Protein AF-A0A7C1R713-F1 (afdb_monomer_lite)

Structure (mmCIF, N/CA/C/O backbone):
data_AF-A0A7C1R713-F1
#
_entry.id   AF-A0A7C1R713-F1
#
loop_
_atom_site.group_PDB
_atom_site.id
_atom_site.type_symbol
_atom_site.label_atom_id
_atom_site.label_alt_id
_atom_site.label_comp_id
_atom_site.label_asym_id
_atom_site.label_entity_id
_atom_site.label_seq_id
_atom_site.pdbx_PDB_ins_code
_atom_site.Cartn_x
_atom_site.Cartn_y
_atom_site.Cartn_z
_atom_site.occupancy
_atom_site.B_iso_or_equiv
_atom_site.auth_seq_id
_atom_site.auth_comp_id
_atom_site.auth_asym_id
_atom_site.auth_atom_id
_atom_site.pdbx_PDB_model_num
ATOM 1 N N . ASP A 1 1 ? -3.833 -1.612 -23.855 1.00 41.28 1 ASP A N 1
ATOM 2 C CA . ASP A 1 1 ?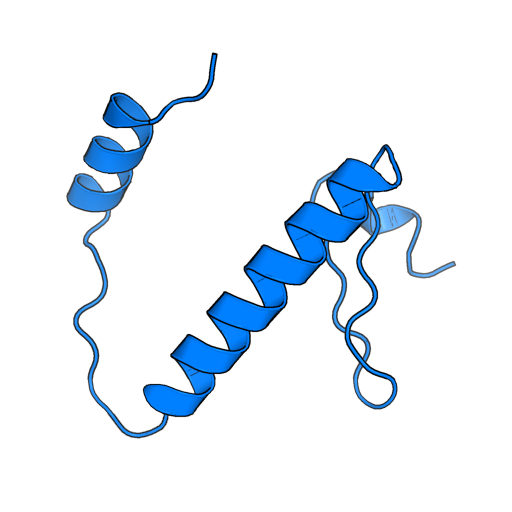 -4.031 -0.161 -23.620 1.00 41.28 1 ASP A CA 1
ATOM 3 C C . ASP A 1 1 ? -4.607 0.260 -22.259 1.00 41.28 1 ASP A C 1
ATOM 5 O O . ASP A 1 1 ? -4.667 1.455 -22.006 1.00 41.28 1 ASP A O 1
ATOM 9 N N . ALA A 1 2 ? -4.933 -0.647 -21.325 1.00 43.72 2 ALA A N 1
ATOM 10 C CA . ALA A 1 2 ? -5.491 -0.272 -20.010 1.00 43.72 2 ALA A CA 1
ATOM 11 C C . ALA A 1 2 ? -4.479 0.333 -19.005 1.00 43.72 2 ALA A C 1
ATOM 13 O O . ALA A 1 2 ? -4.871 0.978 -18.040 1.00 43.72 2 ALA A O 1
ATOM 14 N N . VAL A 1 3 ? -3.172 0.149 -19.231 1.00 42.81 3 VAL A N 1
ATOM 15 C CA . VAL A 1 3 ? -2.109 0.522 -18.273 1.00 42.81 3 VAL A CA 1
ATOM 16 C C . VAL A 1 3 ? -1.601 1.960 -18.476 1.00 42.81 3 VAL A C 1
ATOM 18 O O . VAL A 1 3 ? -1.144 2.599 -17.532 1.00 42.81 3 VAL A O 1
ATOM 21 N N . LYS A 1 4 ? -1.730 2.524 -19.688 1.00 43.47 4 LYS A N 1
ATOM 22 C CA . LYS A 1 4 ? -1.205 3.866 -20.013 1.00 43.47 4 LYS A CA 1
ATOM 23 C C . LYS A 1 4 ? -1.913 5.004 -19.268 1.00 43.47 4 LYS A C 1
ATOM 25 O O . LYS A 1 4 ? -1.288 6.029 -19.025 1.00 43.47 4 LYS A O 1
ATOM 30 N N . GLY A 1 5 ? -3.187 4.830 -18.908 1.00 40.56 5 GLY A N 1
ATOM 31 C CA . GLY A 1 5 ? -3.980 5.859 -18.226 1.00 40.56 5 GLY A CA 1
ATOM 32 C C . GLY A 1 5 ? -3.719 5.976 -16.720 1.00 40.56 5 GLY A C 1
ATOM 33 O O . GLY A 1 5 ? -3.924 7.048 -16.163 1.00 40.56 5 GLY A O 1
ATOM 34 N N . LEU A 1 6 ? -3.237 4.911 -16.063 1.00 48.38 6 LEU A N 1
ATOM 35 C CA . LEU A 1 6 ? -3.012 4.904 -14.608 1.00 48.38 6 LEU A CA 1
ATOM 36 C C . LEU A 1 6 ? -1.606 5.373 -14.205 1.00 48.38 6 LEU A C 1
ATOM 38 O O . LEU A 1 6 ? -1.427 5.913 -13.116 1.00 48.38 6 LEU A O 1
ATOM 42 N N . ALA A 1 7 ? -0.635 5.258 -15.116 1.00 43.00 7 ALA A N 1
ATOM 43 C CA . ALA A 1 7 ? 0.777 5.576 -14.883 1.00 43.00 7 ALA A CA 1
ATOM 44 C C . ALA A 1 7 ? 1.061 7.052 -14.529 1.00 43.00 7 ALA A C 1
ATOM 46 O O . ALA A 1 7 ? 2.163 7.381 -14.091 1.00 43.00 7 ALA A O 1
ATOM 47 N N . GLY A 1 8 ? 0.090 7.949 -14.731 1.00 43.75 8 GLY A N 1
ATOM 48 C CA . GLY A 1 8 ? 0.227 9.368 -14.401 1.00 43.75 8 GLY A CA 1
ATOM 49 C C . GLY A 1 8 ? -0.081 9.718 -12.943 1.00 43.75 8 GLY A C 1
ATOM 50 O O . GLY A 1 8 ? 0.434 10.724 -12.462 1.00 43.75 8 GLY A O 1
ATOM 51 N N . GLN A 1 9 ? -0.909 8.925 -12.247 1.00 49.41 9 GLN A N 1
ATOM 52 C CA . GLN A 1 9 ? -1.426 9.284 -10.913 1.00 49.41 9 GLN A CA 1
ATOM 53 C C . GLN A 1 9 ? -1.437 8.133 -9.892 1.00 49.41 9 GLN A C 1
ATOM 55 O O . GLN A 1 9 ? -1.402 8.419 -8.698 1.00 49.41 9 GLN A O 1
ATOM 60 N N . HIS A 1 10 ? -1.397 6.860 -10.311 1.00 47.88 10 HIS A N 1
ATOM 61 C CA . HIS A 1 10 ? -1.356 5.707 -9.402 1.00 47.88 10 HIS A CA 1
ATOM 62 C C . HIS A 1 10 ? -0.399 4.615 -9.918 1.00 47.88 10 HIS A C 1
ATOM 64 O O . HIS A 1 10 ? -0.614 4.024 -10.973 1.00 47.88 10 HIS A O 1
ATOM 70 N N . SER A 1 11 ? 0.667 4.337 -9.160 1.00 51.19 11 SER A N 1
ATOM 71 C CA . SER A 1 11 ? 1.801 3.481 -9.563 1.00 51.19 11 SER A CA 1
ATOM 72 C C . SER A 1 11 ? 1.549 1.963 -9.501 1.00 51.19 11 SER A C 1
ATOM 74 O O . SER A 1 11 ? 2.485 1.186 -9.679 1.00 51.19 11 SER A O 1
ATOM 76 N N . ALA A 1 12 ? 0.322 1.499 -9.252 1.00 47.88 12 ALA A N 1
ATOM 77 C CA . ALA A 1 12 ? 0.030 0.071 -9.119 1.00 47.88 12 ALA A CA 1
ATOM 78 C C . ALA A 1 12 ? -1.358 -0.277 -9.671 1.00 47.88 12 ALA A C 1
ATOM 80 O O . ALA A 1 12 ? -2.346 0.378 -9.338 1.00 47.88 12 ALA A O 1
ATOM 81 N N . VAL A 1 13 ? -1.439 -1.322 -10.503 1.00 49.44 13 VAL A N 1
ATOM 82 C CA . VAL A 1 13 ? -2.708 -1.862 -11.012 1.00 49.44 13 VAL A CA 1
ATOM 83 C C . VAL A 1 13 ? -2.798 -3.341 -10.652 1.00 49.44 13 VAL A C 1
ATOM 85 O O . VAL A 1 13 ? -1.982 -4.159 -11.071 1.00 49.44 13 VAL A O 1
ATOM 88 N N . LEU A 1 14 ? -3.821 -3.715 -9.888 1.00 42.44 14 LEU A N 1
ATOM 89 C CA . LEU A 1 14 ? -4.141 -5.119 -9.640 1.00 42.44 14 LEU A CA 1
ATOM 90 C C . LEU A 1 14 ? -4.934 -5.669 -10.831 1.00 42.44 14 LEU A C 1
ATOM 92 O O . LEU A 1 14 ? -6.083 -5.285 -11.045 1.00 42.44 14 LEU A O 1
ATOM 96 N N . LEU A 1 15 ? -4.339 -6.579 -11.605 1.00 42.19 15 LEU A N 1
ATOM 97 C CA . LEU A 1 15 ? -5.078 -7.399 -12.564 1.00 42.19 15 LEU A CA 1
ATOM 98 C C . LEU A 1 15 ? -5.498 -8.698 -11.871 1.00 42.19 15 LEU A C 1
ATOM 100 O O . LEU A 1 15 ? -4.666 -9.506 -11.459 1.00 42.19 15 LEU A O 1
ATOM 104 N N . ALA A 1 16 ? -6.808 -8.899 -11.734 1.00 40.62 16 ALA A N 1
ATOM 105 C CA . ALA A 1 16 ? -7.350 -10.129 -11.177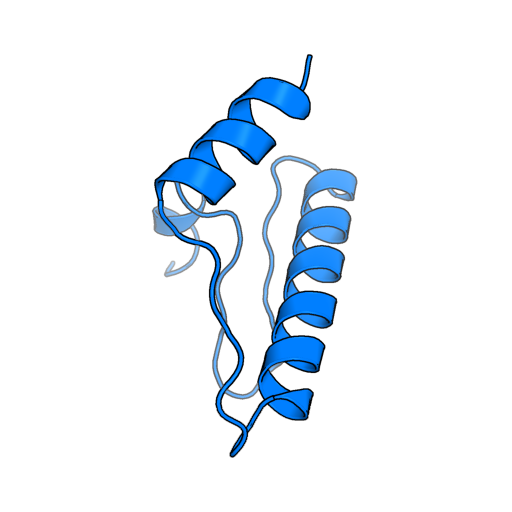 1.00 40.62 16 ALA A CA 1
ATOM 106 C C . ALA A 1 16 ? -6.937 -11.336 -12.045 1.00 40.62 16 ALA A C 1
ATOM 108 O O . ALA A 1 16 ? -7.159 -11.332 -13.255 1.00 40.62 16 ALA A O 1
ATOM 109 N N . ASN A 1 17 ? -6.382 -12.368 -11.396 1.00 33.19 17 ASN A N 1
ATOM 110 C CA . ASN A 1 17 ? -6.011 -13.699 -11.919 1.00 33.19 17 ASN A CA 1
ATOM 111 C C . ASN A 1 17 ? -4.608 -13.914 -12.527 1.00 33.19 17 ASN A C 1
ATOM 113 O O . ASN A 1 17 ? -4.350 -15.030 -12.968 1.00 33.19 17 ASN A O 1
ATOM 117 N N . HIS A 1 18 ? -3.683 -12.945 -12.518 1.00 50.38 18 HIS A N 1
ATOM 118 C CA . HIS A 1 18 ? -2.305 -13.188 -13.012 1.00 50.38 18 HIS A CA 1
ATOM 119 C C . HIS A 1 18 ? -1.176 -12.695 -12.083 1.00 50.38 18 HIS A C 1
ATOM 121 O O . HIS A 1 18 ? 0.002 -12.835 -12.414 1.00 50.38 18 HIS A O 1
ATOM 127 N N . GLY A 1 19 ? -1.537 -12.167 -10.909 1.00 52.34 19 GLY A N 1
ATOM 128 C CA . GLY A 1 19 ? -0.626 -11.495 -9.979 1.00 52.34 19 GLY A CA 1
ATOM 129 C C . GLY A 1 19 ? -0.651 -9.965 -10.134 1.00 52.34 19 GLY A C 1
ATOM 130 O O . GLY A 1 19 ? -1.211 -9.450 -11.107 1.00 52.34 19 GLY A O 1
ATOM 131 N N . PRO A 1 20 ? -0.104 -9.216 -9.160 1.00 57.75 20 PRO A N 1
ATOM 132 C CA . PRO A 1 20 ? -0.036 -7.759 -9.223 1.00 57.75 20 PRO A CA 1
ATOM 133 C C . PRO A 1 20 ? 0.876 -7.295 -10.370 1.00 57.75 20 PRO A C 1
ATOM 135 O O . PRO A 1 20 ? 1.972 -7.822 -10.546 1.00 57.75 20 PRO A O 1
ATOM 138 N N . VAL A 1 21 ? 0.440 -6.291 -11.141 1.00 58.72 21 VAL A N 1
ATOM 139 C CA . VAL A 1 21 ? 1.272 -5.631 -12.158 1.00 58.72 21 VAL A CA 1
ATOM 140 C C . VAL A 1 21 ? 1.547 -4.202 -11.702 1.00 58.72 21 VAL A C 1
ATOM 142 O O . VAL A 1 21 ? 0.673 -3.335 -11.711 1.00 58.72 21 VAL A O 1
ATOM 145 N N . VAL A 1 22 ? 2.784 -3.952 -11.290 1.00 58.28 22 VAL A N 1
ATOM 146 C CA . VAL A 1 22 ? 3.234 -2.646 -10.803 1.00 58.28 22 VAL A CA 1
ATOM 147 C C . VAL A 1 22 ? 4.095 -1.981 -11.873 1.00 58.28 22 VAL A C 1
ATOM 149 O O . VAL A 1 22 ? 4.921 -2.635 -12.509 1.00 58.28 22 VAL A O 1
ATOM 152 N N . ALA A 1 23 ? 3.890 -0.683 -12.104 1.00 54.06 23 ALA A N 1
ATOM 153 C CA . ALA A 1 23 ? 4.642 0.089 -13.089 1.00 54.06 23 ALA A CA 1
ATOM 154 C C . ALA A 1 23 ? 5.227 1.344 -12.428 1.00 54.06 23 ALA A C 1
ATOM 156 O O . ALA A 1 23 ? 4.494 2.202 -11.941 1.00 54.06 23 ALA A O 1
ATOM 157 N N . GLY A 1 24 ? 6.557 1.449 -12.426 1.00 58.31 24 GLY A N 1
ATOM 158 C CA . GLY A 1 24 ? 7.308 2.594 -11.911 1.00 58.31 24 GLY A CA 1
ATOM 159 C C . GLY A 1 24 ? 8.023 3.364 -13.023 1.00 58.31 24 GLY A C 1
ATOM 160 O O . GLY A 1 24 ? 8.227 2.851 -14.121 1.00 58.31 24 GLY A O 1
ATOM 161 N N . LYS A 1 25 ? 8.438 4.607 -12.735 1.00 59.53 25 LYS A N 1
ATOM 162 C CA . LYS A 1 25 ? 9.247 5.436 -13.658 1.00 59.53 25 LYS A CA 1
ATOM 163 C C . LYS A 1 25 ? 10.670 4.886 -13.869 1.00 59.53 25 LYS A C 1
ATOM 165 O O . LYS A 1 25 ? 11.334 5.278 -14.823 1.00 59.53 25 LYS A O 1
ATOM 170 N N . SER A 1 26 ? 11.112 3.989 -12.988 1.00 68.50 26 SER A N 1
ATOM 171 C CA . SER A 1 26 ? 12.318 3.167 -13.100 1.00 68.50 26 SER A CA 1
ATOM 172 C C . SER A 1 26 ? 12.025 1.751 -12.591 1.00 68.50 26 SER A C 1
ATOM 174 O O . SER A 1 26 ? 10.984 1.518 -11.963 1.00 68.50 26 SER A O 1
ATOM 176 N N . LEU A 1 27 ? 12.939 0.811 -12.848 1.00 70.94 27 LEU A N 1
ATOM 177 C CA . LEU A 1 27 ? 12.831 -0.559 -12.344 1.00 70.94 27 LEU A CA 1
ATOM 178 C C . LEU A 1 27 ? 12.810 -0.581 -10.810 1.00 70.94 27 LEU A C 1
ATOM 180 O O . LEU A 1 27 ? 11.973 -1.251 -10.219 1.00 70.94 27 LEU A O 1
ATOM 184 N N . GLU A 1 28 ? 13.666 0.212 -10.170 1.00 69.12 28 GLU A N 1
ATOM 185 C CA . GLU A 1 28 ? 13.762 0.322 -8.712 1.00 69.12 28 GLU A CA 1
ATOM 186 C C . GLU A 1 28 ? 12.458 0.855 -8.110 1.00 69.12 28 GLU A C 1
ATOM 188 O O . GLU A 1 28 ? 11.964 0.318 -7.122 1.00 69.12 28 GLU A O 1
ATOM 193 N N . ALA A 1 29 ? 11.851 1.868 -8.738 1.00 67.56 29 ALA A N 1
ATOM 194 C CA . ALA A 1 29 ? 10.562 2.396 -8.302 1.00 67.56 29 ALA A CA 1
ATOM 195 C C . ALA A 1 29 ? 9.432 1.361 -8.447 1.00 67.56 29 ALA A C 1
ATOM 197 O O . ALA A 1 29 ? 8.528 1.318 -7.615 1.00 67.56 29 ALA A O 1
ATOM 198 N N . ALA A 1 30 ? 9.478 0.524 -9.489 1.00 71.12 30 ALA A N 1
ATOM 199 C CA . ALA A 1 30 ? 8.507 -0.550 -9.690 1.00 71.12 30 ALA A CA 1
ATOM 200 C C . ALA A 1 30 ? 8.673 -1.674 -8.655 1.00 71.12 30 ALA A C 1
ATOM 202 O O . ALA A 1 30 ? 7.678 -2.178 -8.135 1.00 71.12 30 ALA A O 1
ATOM 203 N N . VAL A 1 31 ? 9.916 -2.037 -8.325 1.00 76.00 31 VAL A N 1
ATOM 204 C CA . VAL A 1 31 ? 10.226 -3.016 -7.272 1.00 76.00 31 VAL A CA 1
ATOM 205 C C . VAL A 1 31 ? 9.731 -2.511 -5.920 1.00 76.00 31 VAL A C 1
ATOM 207 O O . VAL A 1 31 ? 8.957 -3.210 -5.276 1.00 76.00 31 VAL A O 1
ATOM 210 N N . TYR A 1 32 ? 10.064 -1.273 -5.546 1.00 74.19 32 TYR A N 1
ATOM 211 C CA . TYR A 1 32 ? 9.632 -0.684 -4.274 1.00 74.19 32 TYR A CA 1
ATOM 212 C C . TYR A 1 32 ? 8.104 -0.660 -4.129 1.00 74.19 32 TYR A C 1
ATOM 214 O O . TYR A 1 32 ? 7.555 -1.095 -3.121 1.00 74.19 32 TYR A O 1
ATOM 222 N N . ALA A 1 33 ? 7.394 -0.228 -5.175 1.00 74.00 33 ALA A N 1
ATOM 223 C CA . ALA A 1 33 ? 5.934 -0.226 -5.168 1.00 74.00 33 ALA A CA 1
ATOM 224 C C . ALA A 1 33 ? 5.333 -1.649 -5.125 1.00 74.00 33 ALA A C 1
ATOM 226 O O . ALA A 1 33 ? 4.230 -1.836 -4.613 1.00 74.00 33 ALA A O 1
ATOM 227 N N . THR A 1 34 ? 6.047 -2.659 -5.633 1.00 79.25 34 THR A N 1
ATOM 228 C CA . THR A 1 34 ? 5.637 -4.068 -5.518 1.00 79.25 34 THR A CA 1
ATOM 229 C C . THR A 1 34 ? 5.801 -4.579 -4.090 1.00 79.25 34 THR A C 1
ATOM 231 O O . THR A 1 34 ? 4.897 -5.236 -3.581 1.00 79.25 34 THR A O 1
ATOM 234 N N . GLU A 1 35 ? 6.910 -4.248 -3.428 1.00 82.00 35 GLU A N 1
ATOM 235 C CA . GLU A 1 35 ? 7.161 -4.617 -2.029 1.00 82.00 35 GLU A CA 1
ATOM 236 C C . GLU A 1 35 ? 6.118 -4.004 -1.085 1.00 82.00 35 GLU A C 1
ATOM 238 O O . GLU A 1 35 ? 5.548 -4.709 -0.250 1.00 82.00 35 GLU A O 1
ATOM 243 N N . GLU A 1 36 ? 5.803 -2.714 -1.255 1.00 83.88 36 GLU A N 1
ATOM 244 C CA . GLU A 1 36 ? 4.763 -2.038 -0.466 1.00 83.88 36 GLU A CA 1
ATOM 245 C C . GLU A 1 36 ? 3.379 -2.671 -0.667 1.00 83.88 36 GLU A C 1
ATOM 247 O O . GLU A 1 36 ? 2.621 -2.848 0.295 1.00 83.88 36 GLU A O 1
ATOM 252 N N . LEU A 1 37 ? 3.044 -3.037 -1.908 1.00 82.88 37 LEU A N 1
ATOM 253 C CA . LEU A 1 37 ? 1.777 -3.690 -2.227 1.00 82.88 37 LEU A CA 1
ATOM 254 C C . LEU A 1 37 ? 1.674 -5.079 -1.583 1.00 82.88 37 LEU A C 1
ATOM 256 O O . LEU A 1 37 ? 0.629 -5.399 -1.016 1.00 82.88 37 LEU A O 1
ATOM 260 N N . GLU A 1 38 ? 2.736 -5.883 -1.642 1.00 85.81 38 GLU A N 1
ATOM 261 C CA . GLU A 1 38 ? 2.763 -7.226 -1.053 1.00 85.81 38 GLU A CA 1
ATOM 262 C C . GLU A 1 38 ? 2.623 -7.173 0.475 1.00 85.81 38 GLU A C 1
ATOM 264 O O . GLU A 1 38 ? 1.793 -7.886 1.046 1.00 85.81 38 GLU A O 1
ATOM 269 N N . GLU A 1 39 ? 3.357 -6.284 1.156 1.00 89.69 39 GLU A N 1
ATOM 270 C CA . GLU A 1 39 ? 3.253 -6.167 2.617 1.00 89.69 39 GLU A CA 1
ATOM 271 C C . GLU A 1 39 ? 1.870 -5.641 3.036 1.00 89.69 39 GLU A C 1
ATOM 273 O O . GLU A 1 39 ? 1.282 -6.128 4.005 1.00 89.69 39 GLU A O 1
ATOM 278 N N . THR A 1 40 ? 1.283 -4.726 2.256 1.00 83.62 40 THR A N 1
ATOM 279 C CA . THR A 1 40 ? -0.094 -4.253 2.478 1.00 83.62 40 THR A CA 1
ATOM 280 C C . THR A 1 40 ? -1.114 -5.377 2.283 1.00 83.62 40 THR A C 1
ATOM 282 O O . THR A 1 40 ? -2.017 -5.542 3.107 1.00 83.62 40 THR A O 1
ATOM 285 N N . ALA A 1 41 ? -0.978 -6.184 1.226 1.00 82.75 41 ALA A N 1
ATOM 286 C CA . ALA A 1 41 ? -1.864 -7.316 0.959 1.00 82.75 41 ALA A CA 1
ATOM 287 C C . ALA A 1 41 ? -1.775 -8.372 2.069 1.00 82.75 41 ALA A C 1
ATOM 289 O O . ALA A 1 41 ? -2.796 -8.868 2.549 1.00 82.75 41 ALA A O 1
ATOM 290 N N . LYS A 1 42 ? -0.562 -8.667 2.538 1.00 85.56 42 LYS A N 1
ATOM 291 C CA . LYS A 1 42 ? -0.314 -9.558 3.673 1.00 85.56 42 LYS A CA 1
ATOM 292 C C . LYS A 1 42 ? -0.953 -9.036 4.959 1.00 85.56 42 LYS A C 1
ATOM 294 O O . LYS A 1 42 ? -1.652 -9.798 5.626 1.00 85.56 42 LYS A O 1
ATOM 299 N N . LEU A 1 43 ? -0.785 -7.752 5.289 1.00 86.69 43 LEU A N 1
ATOM 300 C CA . LEU A 1 43 ? -1.458 -7.128 6.434 1.00 86.69 43 LEU A CA 1
ATOM 301 C C . LEU A 1 43 ? -2.983 -7.229 6.312 1.00 86.69 43 LEU A C 1
ATOM 303 O O . LEU A 1 43 ? -3.646 -7.637 7.263 1.00 86.69 43 LEU A O 1
ATOM 307 N N . PHE A 1 44 ? -3.542 -6.931 5.138 1.00 85.19 44 PHE A N 1
ATOM 308 C CA . PHE A 1 44 ? -4.978 -7.051 4.885 1.00 85.19 44 PHE A CA 1
ATOM 309 C C . PHE A 1 44 ? -5.489 -8.485 5.094 1.00 85.19 44 PHE A C 1
ATOM 311 O O . PHE A 1 44 ? -6.519 -8.687 5.737 1.00 85.19 44 PHE A O 1
ATOM 318 N N . LEU A 1 45 ? -4.761 -9.490 4.595 1.00 87.56 45 LEU A N 1
ATOM 319 C CA . LEU A 1 45 ? -5.113 -10.899 4.774 1.00 87.56 45 LEU A CA 1
ATOM 320 C C . LEU A 1 45 ? -5.009 -11.347 6.239 1.00 87.56 45 LEU A C 1
ATOM 322 O O . LEU A 1 45 ? -5.897 -12.057 6.706 1.00 87.56 45 LEU A O 1
ATOM 326 N N . LEU A 1 46 ? -3.983 -10.908 6.975 1.00 87.94 46 LEU A N 1
ATOM 327 C CA . LEU A 1 46 ? -3.818 -11.201 8.407 1.00 87.94 46 LEU A CA 1
ATOM 328 C C . LEU A 1 46 ? -4.915 -10.564 9.267 1.00 87.94 46 LEU A C 1
ATOM 330 O O . LEU A 1 46 ? -5.360 -11.151 10.252 1.00 87.94 46 LEU A O 1
ATOM 334 N N . LEU A 1 47 ? -5.359 -9.365 8.892 1.00 86.50 47 LEU A N 1
ATOM 335 C CA . LEU A 1 47 ? -6.410 -8.627 9.588 1.00 86.50 47 LEU A CA 1
ATOM 336 C C . LEU A 1 47 ? -7.819 -9.011 9.111 1.00 86.50 47 LEU A C 1
ATOM 338 O O . LEU A 1 47 ? -8.809 -8.497 9.637 1.00 86.50 47 LEU A O 1
ATOM 342 N N . ARG A 1 48 ? -7.948 -9.920 8.136 1.00 86.31 48 ARG A N 1
ATOM 343 C CA . ARG A 1 48 ? -9.243 -10.340 7.599 1.00 86.31 48 ARG A CA 1
ATOM 344 C C . ARG A 1 48 ? -10.079 -11.010 8.691 1.00 86.31 48 ARG A C 1
ATOM 346 O O . ARG A 1 48 ? -9.704 -12.041 9.238 1.00 86.31 48 ARG A O 1
ATOM 353 N N . GLY A 1 49 ? -11.247 -10.435 8.977 1.00 83.62 49 GLY A N 1
ATOM 354 C CA . GLY A 1 49 ? -12.134 -10.901 10.051 1.00 83.62 49 GLY A CA 1
ATOM 355 C C . GLY A 1 49 ? -11.777 -10.366 11.443 1.00 83.62 49 GLY A C 1
ATOM 356 O O . GLY A 1 49 ? -12.43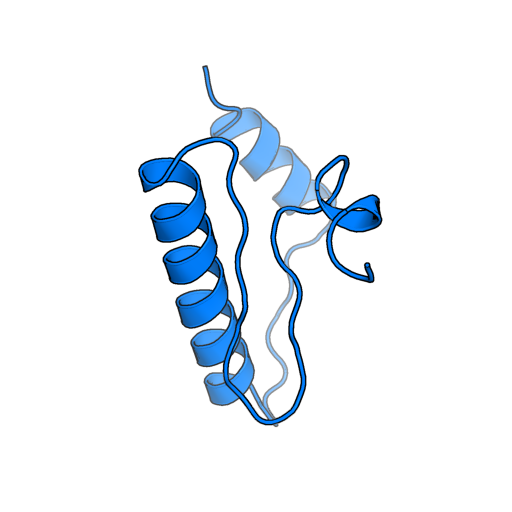1 -10.740 12.411 1.00 83.62 49 GLY A O 1
ATOM 357 N N . GLN A 1 50 ? -10.778 -9.484 11.545 1.00 88.19 50 GLN A N 1
ATOM 358 C CA . GLN A 1 50 ? -10.459 -8.717 12.751 1.00 88.19 50 GLN A CA 1
ATOM 359 C C . GLN A 1 50 ? -11.066 -7.306 12.669 1.00 88.19 50 GLN A C 1
ATOM 361 O O . GLN A 1 50 ? -11.476 -6.860 11.598 1.00 88.19 50 GLN A O 1
ATOM 366 N N . ASN A 1 51 ? -11.090 -6.583 13.794 1.00 82.69 51 ASN A N 1
ATOM 367 C CA . ASN A 1 51 ? -11.449 -5.159 13.851 1.00 82.69 51 ASN A CA 1
ATOM 368 C C . ASN A 1 51 ? -10.199 -4.297 14.132 1.00 82.69 51 ASN A C 1
ATOM 370 O O . ASN A 1 51 ? -10.011 -3.843 15.267 1.00 82.69 51 ASN A O 1
ATOM 374 N N . PRO A 1 52 ? -9.282 -4.138 13.157 1.00 82.94 52 PRO A N 1
ATOM 375 C CA . PRO A 1 52 ? -8.089 -3.325 13.349 1.00 82.94 52 PRO A CA 1
ATOM 376 C C . PRO A 1 52 ? -8.464 -1.860 13.582 1.00 82.94 52 PRO A C 1
ATOM 378 O O . PRO A 1 52 ? -9.355 -1.312 12.937 1.00 82.94 52 PRO A O 1
ATOM 381 N N . ARG A 1 53 ? -7.751 -1.206 14.501 1.00 87.62 53 ARG A N 1
ATOM 382 C CA . ARG A 1 53 ? -7.891 0.237 14.713 1.00 87.62 53 ARG A CA 1
ATOM 383 C C . ARG A 1 53 ? -7.121 0.970 13.621 1.00 87.62 53 ARG A C 1
ATOM 385 O O . ARG A 1 53 ? -5.893 0.983 13.655 1.00 87.62 53 ARG A O 1
ATOM 392 N N . SER A 1 54 ? -7.845 1.557 12.675 1.00 87.69 54 SER A N 1
ATOM 393 C CA . SER A 1 54 ? -7.260 2.458 11.684 1.00 87.69 54 SER A CA 1
ATOM 394 C C . SER A 1 54 ? -6.736 3.729 12.344 1.00 87.69 54 SER A C 1
ATOM 396 O O . SER A 1 54 ? -7.237 4.158 13.386 1.00 87.69 54 SER A O 1
ATOM 398 N N . LEU A 1 55 ? -5.734 4.332 11.710 1.00 90.94 55 LEU A N 1
ATOM 399 C CA . LEU A 1 55 ? -5.278 5.666 12.075 1.00 90.94 55 LEU A CA 1
ATOM 400 C C . LEU A 1 55 ? -6.379 6.688 11.782 1.00 90.94 55 LEU A C 1
ATOM 402 O O . LEU A 1 55 ? -7.114 6.554 10.803 1.00 90.94 55 LEU A O 1
ATOM 406 N N . THR A 1 56 ? -6.484 7.704 12.634 1.00 94.62 56 THR A N 1
ATOM 407 C CA . THR A 1 56 ? -7.308 8.881 12.349 1.00 94.62 56 THR A CA 1
ATOM 408 C C . THR A 1 56 ? -6.612 9.776 11.327 1.00 94.62 56 THR A C 1
ATOM 410 O O . THR A 1 56 ? -5.388 9.741 11.193 1.00 94.62 56 THR A O 1
ATOM 413 N N . ASP A 1 57 ? -7.369 10.641 10.655 1.00 92.50 57 ASP A N 1
ATOM 414 C CA . ASP A 1 57 ? -6.805 11.611 9.705 1.00 92.50 57 ASP A CA 1
ATOM 415 C C . ASP A 1 57 ? -5.715 12.491 10.339 1.00 92.50 57 ASP A C 1
ATOM 417 O O . ASP A 1 57 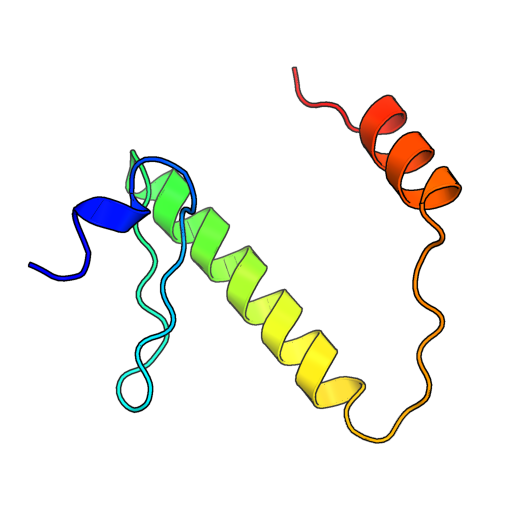? -4.742 12.856 9.686 1.00 92.50 57 ASP A O 1
ATOM 421 N N . GLU A 1 58 ? -5.850 12.823 11.625 1.00 93.75 58 GLU A N 1
ATOM 422 C CA . GLU A 1 58 ? -4.853 13.595 12.370 1.00 93.75 58 GLU A CA 1
ATOM 423 C C . GLU A 1 58 ? -3.546 12.815 12.564 1.00 93.75 58 GLU A C 1
ATOM 425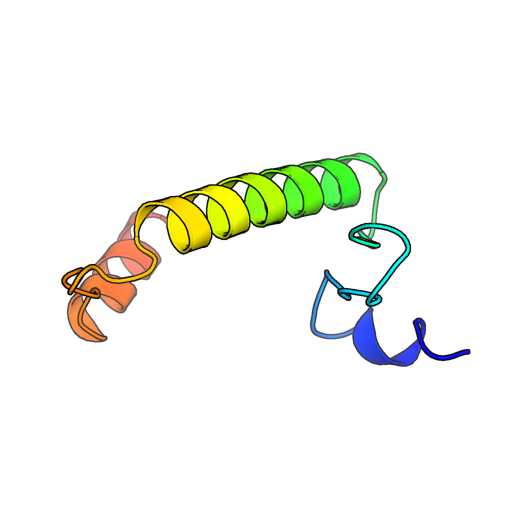 O O . GLU A 1 58 ? -2.468 13.362 12.345 1.00 93.75 58 GLU A O 1
ATOM 430 N N . GLN A 1 59 ? -3.635 11.523 12.889 1.00 93.88 59 GLN A N 1
ATOM 431 C CA . GLN A 1 59 ? -2.466 10.649 13.011 1.00 93.88 59 GLN A CA 1
ATOM 432 C C . GLN A 1 59 ? -1.779 10.430 11.659 1.00 93.88 59 GLN A C 1
ATOM 434 O O . GLN A 1 59 ? -0.552 10.391 11.592 1.00 93.88 59 GLN A O 1
ATOM 439 N N . VAL A 1 60 ? -2.555 10.324 10.574 1.00 91.25 60 VAL A N 1
ATOM 440 C CA . VAL A 1 60 ? -2.006 10.265 9.211 1.00 91.25 60 VAL A CA 1
ATOM 441 C C . VAL A 1 60 ? -1.237 11.548 8.900 1.00 91.25 60 VAL A C 1
ATOM 443 O O . VAL A 1 60 ? -0.080 11.469 8.494 1.00 91.25 60 VAL A O 1
ATOM 446 N N . ARG A 1 61 ? -1.815 12.723 9.181 1.00 89.19 61 ARG A N 1
ATOM 447 C CA . ARG A 1 61 ? -1.134 14.015 8.982 1.00 89.19 61 ARG A CA 1
ATOM 448 C C . ARG A 1 61 ? 0.137 14.144 9.817 1.00 89.19 61 ARG A C 1
ATOM 450 O O . ARG A 1 61 ? 1.123 14.686 9.331 1.00 89.19 61 ARG A O 1
ATOM 457 N N . GLU A 1 62 ? 0.142 13.661 11.059 1.00 92.38 62 GLU A N 1
ATOM 458 C CA . GLU A 1 62 ? 1.349 13.656 11.896 1.00 92.38 62 GLU A CA 1
ATOM 459 C C . GLU A 1 62 ? 2.466 12.815 11.265 1.00 92.38 62 GLU A C 1
ATOM 461 O O . GLU A 1 62 ? 3.609 13.268 11.180 1.00 92.38 62 GLU A O 1
ATOM 466 N N . LEU A 1 63 ? 2.136 11.613 10.779 1.00 90.56 63 LEU A N 1
ATOM 467 C CA . LEU A 1 63 ? 3.090 10.754 10.080 1.00 90.56 63 LEU A CA 1
ATOM 468 C C . LEU A 1 63 ? 3.594 11.409 8.792 1.00 90.56 63 LEU A C 1
ATOM 470 O O . LEU A 1 63 ? 4.800 11.407 8.552 1.00 90.56 63 LEU A O 1
ATOM 474 N N . GLU A 1 64 ? 2.706 12.011 8.002 1.00 89.00 64 GLU A N 1
ATOM 475 C CA . GLU A 1 64 ? 3.078 12.755 6.797 1.00 89.00 64 GLU A CA 1
ATOM 476 C C . GLU A 1 64 ? 4.024 13.909 7.126 1.00 89.00 64 GLU A C 1
ATOM 478 O O . GLU A 1 64 ? 5.046 14.045 6.471 1.00 89.00 64 GLU A O 1
ATOM 483 N N . MET A 1 65 ? 3.763 14.704 8.167 1.00 89.06 65 MET A N 1
ATOM 484 C CA . MET A 1 65 ? 4.665 15.792 8.571 1.00 89.06 65 MET A CA 1
ATOM 485 C C . MET A 1 65 ? 6.020 15.273 9.061 1.00 89.06 65 MET A C 1
ATOM 487 O O . MET A 1 65 ? 7.057 15.868 8.773 1.00 89.06 65 MET A O 1
ATOM 491 N N . ARG A 1 66 ? 6.022 14.168 9.812 1.00 89.56 66 ARG A N 1
ATOM 492 C CA . ARG A 1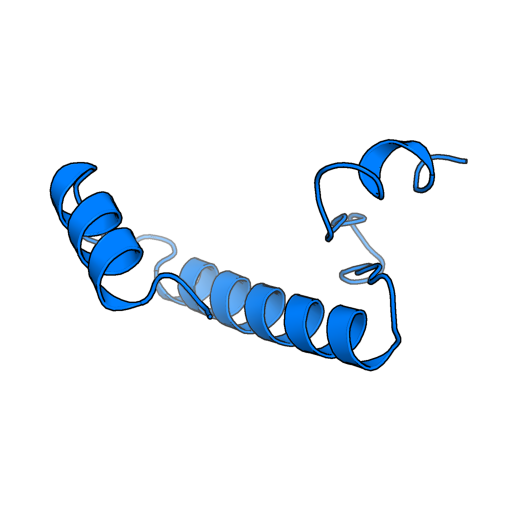 66 ? 7.230 13.595 10.414 1.00 89.56 66 ARG A CA 1
ATOM 493 C C . ARG A 1 66 ? 8.123 12.881 9.402 1.00 89.56 66 ARG A C 1
ATOM 495 O O . ARG A 1 66 ? 9.340 12.869 9.577 1.00 89.56 66 ARG A O 1
ATOM 502 N N . PHE A 1 67 ? 7.522 12.269 8.385 1.00 85.88 67 PHE A N 1
ATOM 503 C CA . PHE A 1 67 ? 8.201 11.442 7.387 1.00 85.88 67 PHE A CA 1
ATOM 504 C C . PHE A 1 67 ? 8.088 11.988 5.960 1.00 85.88 67 PHE A C 1
ATOM 506 O O . PHE A 1 67 ? 8.471 11.278 5.029 1.00 85.88 67 PHE A O 1
ATOM 513 N N . ALA A 1 68 ? 7.590 13.218 5.767 1.00 66.56 68 ALA A N 1
ATOM 514 C CA . ALA A 1 68 ? 7.589 13.906 4.478 1.00 66.56 68 ALA A CA 1
ATOM 515 C C . ALA A 1 68 ? 8.996 13.816 3.882 1.00 66.56 68 ALA A C 1
ATOM 517 O O . ALA A 1 68 ? 9.947 14.401 4.406 1.00 66.56 68 ALA A O 1
ATOM 518 N N . ARG A 1 69 ? 9.128 13.002 2.829 1.00 59.28 69 ARG A N 1
ATOM 519 C CA . ARG A 1 69 ? 10.410 12.738 2.181 1.00 59.28 69 ARG A CA 1
ATOM 520 C C . ARG A 1 69 ? 11.012 14.052 1.676 1.00 59.28 69 ARG A C 1
ATOM 522 O O . ARG A 1 69 ? 10.311 14.869 1.080 1.00 59.28 69 ARG A O 1
ATOM 529 N N . SER A 1 70 ? 12.313 14.198 1.924 1.00 42.94 70 SER A N 1
ATOM 530 C CA . SER A 1 70 ? 13.222 15.039 1.136 1.00 42.94 70 SER A CA 1
ATOM 531 C C . SER A 1 70 ? 13.557 14.361 -0.189 1.00 42.94 70 SER A C 1
ATOM 533 O O . SER A 1 70 ? 13.414 13.117 -0.267 1.00 42.94 70 SER A O 1
#

Foldseek 3Di:
DVPPVCQVPHQWDDDPPPGTDGHDPDPVRRVVVNVVVVVVVVVCVVCVVHDDDDDDPVRVVVCCVVCVDD

pLDDT: mean 70.17, std 18.88, range [33.19, 94.62]

Sequence (70 aa):
DAVKGLAGQHSAVLLANHGPVVAGKSLEAAVYATEELEETAKLFLLLRGQNPRSLTDEQVRELEMRFARS

Secondary structure (DSSP, 8-state):
--STTTTTT-SEEEETTTEEEE--SSHHHHHHHHHHHHHHHHHHHHTTTS---PPPHHHHHHHHHHH---

Radius of gyration: 14.88 Å; chains: 1; bounding box: 26×30×38 Å